Protein AF-A0ABD4KYI8-F1 (afdb_monomer_lite)

Radius of gyration: 16.46 Å; chains: 1; bounding box: 42×23×42 Å

Secondary structure (DSSP, 8-state):
--EEEPPTT--HHHHHHHTT--HHHHHHHTTTT-SSTT---TTPEEEPPP---GGGHHHHHHHHTTSS--

pLDDT: mean 81.57, std 20.52, range [44.88, 98.0]

Organism: Vibrio anguillarum (NCBI:txid55601)

Structure (mmCIF, N/CA/C/O backbone):
data_AF-A0ABD4KYI8-F1
#
_entry.id   AF-A0ABD4KYI8-F1
#
loop_
_atom_site.group_PDB
_atom_site.id
_atom_site.type_symbol
_atom_site.label_atom_id
_atom_site.label_alt_id
_atom_site.label_comp_id
_atom_site.label_asym_id
_atom_site.label_entity_id
_atom_site.label_seq_id
_atom_site.pdbx_PDB_ins_code
_atom_site.Cartn_x
_atom_site.Cartn_y
_atom_site.Cartn_z
_atom_site.occupancy
_atom_site.B_iso_or_equiv
_atom_site.auth_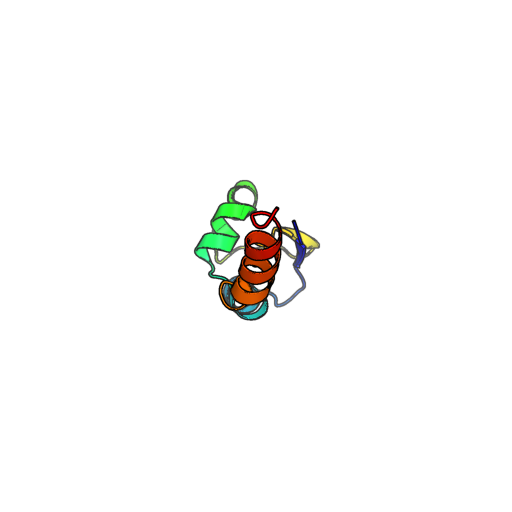seq_id
_atom_site.auth_comp_id
_atom_site.auth_asym_id
_atom_site.auth_atom_id
_atom_site.pdbx_PDB_model_num
ATOM 1 N N . MET A 1 1 ? 8.343 11.856 -6.627 1.00 70.12 1 MET A N 1
ATOM 2 C CA . MET A 1 1 ? 7.621 10.868 -5.792 1.00 70.12 1 MET A CA 1
ATOM 3 C C . MET A 1 1 ? 6.114 11.041 -5.929 1.00 70.12 1 MET A C 1
ATOM 5 O O . MET A 1 1 ? 5.602 12.120 -5.654 1.00 70.12 1 MET A O 1
ATOM 9 N N . SER A 1 2 ? 5.415 9.999 -6.379 1.00 90.25 2 SER A N 1
ATOM 10 C CA . SER A 1 2 ? 3.948 9.934 -6.425 1.00 90.25 2 SER A CA 1
ATOM 11 C C . SER A 1 2 ? 3.381 9.334 -5.132 1.00 90.25 2 SER A C 1
ATOM 13 O O . SER A 1 2 ? 4.089 8.668 -4.370 1.00 90.25 2 SER A O 1
ATOM 15 N N . SER A 1 3 ? 2.099 9.580 -4.864 1.00 94.94 3 SER A N 1
ATOM 16 C CA . SER A 1 3 ? 1.414 9.059 -3.681 1.00 94.94 3 SER A CA 1
ATOM 17 C C . SER A 1 3 ? -0.047 8.699 -3.958 1.00 94.94 3 SER A C 1
ATOM 19 O O . SER A 1 3 ? -0.631 9.129 -4.953 1.00 94.94 3 SER A O 1
ATOM 21 N N . HIS A 1 4 ? -0.628 7.888 -3.073 1.00 96.06 4 HIS A N 1
ATOM 22 C CA . HIS A 1 4 ? -2.026 7.450 -3.106 1.00 96.06 4 HIS A CA 1
ATOM 23 C C . HIS A 1 4 ? -2.670 7.633 -1.732 1.00 96.06 4 HIS A C 1
ATOM 25 O O . HIS A 1 4 ? -2.094 7.215 -0.733 1.00 96.06 4 HIS A O 1
ATOM 31 N N . ILE A 1 5 ? -3.863 8.226 -1.659 1.00 98.00 5 ILE A N 1
ATOM 32 C CA . ILE A 1 5 ? -4.622 8.298 -0.401 1.00 98.00 5 ILE A CA 1
ATOM 33 C C . ILE A 1 5 ? -5.387 6.988 -0.241 1.00 98.00 5 ILE A C 1
ATOM 35 O O . ILE A 1 5 ? -6.259 6.692 -1.057 1.00 98.00 5 ILE A O 1
ATOM 39 N N . ILE A 1 6 ? -5.094 6.239 0.820 1.00 97.38 6 ILE A N 1
ATOM 40 C CA . ILE A 1 6 ? -5.719 4.941 1.094 1.00 97.38 6 ILE A CA 1
ATOM 41 C C . ILE A 1 6 ? -7.229 5.128 1.273 1.00 97.38 6 ILE A C 1
ATOM 43 O O . ILE A 1 6 ? -7.679 5.914 2.109 1.00 97.38 6 ILE A O 1
ATOM 47 N N . GLN A 1 7 ? -8.012 4.396 0.489 1.00 98.00 7 GLN A N 1
ATOM 48 C CA . GLN A 1 7 ? -9.471 4.419 0.516 1.00 98.00 7 GLN A CA 1
ATOM 49 C C . GLN A 1 7 ? -10.032 3.203 1.266 1.00 98.00 7 GLN A C 1
ATOM 51 O O . GLN A 1 7 ? -9.356 2.179 1.394 1.00 98.00 7 GLN A O 1
ATOM 56 N N . PRO A 1 8 ? -11.285 3.268 1.751 1.00 97.12 8 PRO A N 1
ATOM 57 C CA . PRO A 1 8 ? -11.974 2.084 2.250 1.00 97.12 8 PRO A CA 1
ATOM 58 C C . PRO A 1 8 ? -11.953 0.945 1.217 1.00 97.12 8 PRO A C 1
ATOM 60 O O . PRO A 1 8 ? -12.337 1.137 0.065 1.00 97.12 8 PRO A O 1
ATOM 63 N N . GLY A 1 9 ? -11.507 -0.239 1.642 1.00 94.31 9 GLY A N 1
ATOM 64 C CA . GLY A 1 9 ? -11.382 -1.424 0.784 1.00 94.31 9 GLY A CA 1
ATOM 65 C C . GLY A 1 9 ? -10.024 -1.587 0.093 1.00 94.31 9 GLY A C 1
ATOM 66 O O . GLY A 1 9 ? -9.782 -2.632 -0.512 1.00 94.31 9 GLY A O 1
ATOM 67 N N . ASP A 1 10 ? -9.120 -0.611 0.207 1.00 96.69 10 ASP A N 1
ATOM 68 C CA . ASP A 1 10 ? -7.742 -0.797 -0.235 1.00 96.69 10 ASP A CA 1
ATOM 69 C C . ASP A 1 10 ? -7.006 -1.817 0.642 1.00 96.69 10 ASP A C 1
ATOM 71 O O . ASP A 1 10 ? -7.185 -1.897 1.856 1.00 96.69 10 ASP A O 1
ATOM 75 N N . THR A 1 11 ? -6.114 -2.569 0.004 1.00 96.69 11 THR A N 1
ATOM 76 C CA . THR A 1 11 ? -5.141 -3.453 0.654 1.00 96.69 11 THR A CA 1
ATOM 77 C C . THR A 1 11 ? -3.785 -3.263 -0.014 1.00 96.69 11 THR A C 1
ATOM 79 O O . THR A 1 11 ? -3.717 -2.901 -1.194 1.00 96.69 11 THR A O 1
ATOM 82 N N . LEU A 1 12 ? -2.685 -3.542 0.693 1.00 95.38 12 LEU A N 1
ATOM 83 C CA . LEU A 1 12 ? -1.349 -3.433 0.094 1.00 95.38 12 LEU A CA 1
ATOM 84 C C . LEU A 1 12 ? -1.173 -4.328 -1.133 1.00 95.38 12 LEU A C 1
ATOM 86 O O . LEU A 1 12 ? -0.476 -3.938 -2.063 1.00 95.38 12 LEU A O 1
ATOM 90 N N . SER A 1 13 ? -1.814 -5.497 -1.171 1.00 96.06 13 SER A N 1
ATOM 91 C CA . SER A 1 13 ? -1.739 -6.413 -2.313 1.00 96.06 13 SER A CA 1
ATOM 92 C C . SER A 1 13 ? -2.420 -5.838 -3.561 1.00 96.06 13 SER A C 1
ATOM 94 O O . SER A 1 13 ? -1.838 -5.861 -4.648 1.00 96.06 13 SER A O 1
ATOM 96 N N . VAL A 1 14 ? -3.620 -5.266 -3.412 1.00 96.44 14 VAL A N 1
ATOM 97 C CA . VAL A 1 14 ? -4.346 -4.611 -4.512 1.00 96.44 14 VAL A CA 1
ATOM 98 C C . VAL A 1 14 ? -3.592 -3.377 -4.999 1.00 96.44 14 VAL A C 1
ATOM 100 O O . VAL A 1 14 ? -3.455 -3.185 -6.208 1.00 96.44 14 VAL A O 1
ATOM 103 N N . LEU A 1 15 ? -3.065 -2.563 -4.081 1.00 95.12 15 LEU A N 1
ATOM 104 C CA . LEU A 1 15 ? -2.301 -1.366 -4.431 1.00 95.12 15 LEU A CA 1
ATOM 105 C C . LEU A 1 15 ? -0.963 -1.715 -5.095 1.00 95.12 15 LEU A C 1
ATOM 107 O O . LEU A 1 15 ? -0.625 -1.116 -6.112 1.00 95.12 15 LEU A O 1
ATOM 111 N N . ALA A 1 16 ? -0.244 -2.729 -4.609 1.00 94.12 16 ALA A N 1
ATOM 112 C CA . ALA A 1 16 ? 0.986 -3.209 -5.239 1.00 94.12 16 ALA A CA 1
ATOM 113 C C . ALA A 1 16 ? 0.739 -3.622 -6.695 1.00 94.12 16 ALA A C 1
ATOM 115 O O . ALA A 1 16 ? 1.424 -3.152 -7.603 1.00 94.12 16 ALA A O 1
ATOM 116 N N . LYS A 1 17 ? -0.314 -4.415 -6.936 1.00 93.12 17 LYS A N 1
ATOM 117 C CA . LYS A 1 17 ? -0.712 -4.818 -8.289 1.00 93.12 17 LYS A CA 1
ATOM 118 C C . LYS A 1 17 ? -1.105 -3.620 -9.158 1.00 93.12 17 LYS A C 1
ATOM 120 O O . LYS A 1 17 ? -0.703 -3.554 -10.315 1.00 93.12 17 LYS A O 1
ATOM 125 N N . ARG A 1 18 ? -1.878 -2.676 -8.611 1.00 93.62 18 ARG A N 1
ATOM 126 C CA . ARG A 1 18 ? -2.318 -1.458 -9.314 1.00 93.62 18 ARG A CA 1
ATOM 127 C C . ARG A 1 18 ? -1.137 -0.610 -9.784 1.00 93.62 18 ARG A C 1
ATOM 129 O O . ARG A 1 18 ? -1.183 -0.086 -10.891 1.00 93.62 18 ARG A O 1
ATOM 136 N N . TYR A 1 19 ? -0.110 -0.478 -8.951 1.00 92.19 19 TYR A N 1
ATOM 137 C CA . TYR A 1 19 ? 1.054 0.369 -9.216 1.00 92.19 19 TYR A CA 1
ATOM 138 C C . TYR A 1 19 ? 2.259 -0.393 -9.764 1.00 92.19 19 TYR A C 1
ATOM 140 O O . TYR A 1 19 ? 3.362 0.145 -9.769 1.00 92.19 19 TYR A O 1
ATOM 148 N N . ASN A 1 20 ? 2.049 -1.628 -10.229 1.00 90.62 20 ASN A N 1
ATOM 149 C CA . ASN A 1 20 ? 3.094 -2.480 -10.788 1.00 90.62 20 ASN A CA 1
ATOM 150 C C . ASN A 1 20 ? 4.345 -2.556 -9.890 1.00 90.62 20 ASN A C 1
ATOM 152 O O . ASN A 1 20 ? 5.477 -2.362 -10.327 1.00 90.62 20 ASN A O 1
ATOM 156 N N . THR A 1 21 ? 4.124 -2.792 -8.601 1.00 91.56 21 THR A N 1
ATOM 157 C CA . THR A 1 21 ? 5.172 -2.957 -7.595 1.00 91.56 21 THR A CA 1
ATOM 158 C C . THR A 1 21 ? 4.844 -4.150 -6.698 1.00 91.56 21 THR A C 1
ATOM 160 O O . THR A 1 21 ? 3.915 -4.913 -6.964 1.00 91.56 21 THR A O 1
ATOM 163 N N . ASP A 1 22 ? 5.608 -4.338 -5.629 1.00 94.88 22 ASP A N 1
ATOM 164 C CA . ASP A 1 22 ? 5.418 -5.408 -4.663 1.00 94.88 22 ASP A CA 1
ATOM 165 C C . ASP A 1 22 ? 5.134 -4.861 -3.251 1.00 94.88 22 ASP A C 1
ATOM 167 O O . ASP A 1 22 ? 5.448 -3.715 -2.909 1.00 94.88 22 ASP A O 1
ATOM 171 N N . ILE A 1 23 ? 4.528 -5.705 -2.411 1.00 95.88 23 ILE A N 1
ATOM 172 C CA . ILE A 1 23 ? 4.131 -5.352 -1.039 1.00 95.88 23 ILE A CA 1
ATOM 173 C C . ILE A 1 23 ? 5.341 -4.926 -0.199 1.00 95.88 23 ILE A C 1
ATOM 175 O O . ILE A 1 23 ? 5.238 -3.976 0.576 1.00 95.88 23 ILE A O 1
ATOM 179 N N . LYS A 1 24 ? 6.493 -5.593 -0.350 1.00 95.06 24 LYS A N 1
ATOM 180 C CA . LYS A 1 24 ? 7.697 -5.299 0.444 1.00 95.06 24 LYS A CA 1
ATOM 181 C C . LYS A 1 24 ? 8.263 -3.930 0.086 1.00 95.06 24 LYS A C 1
ATOM 183 O O . LYS A 1 24 ? 8.715 -3.205 0.968 1.00 95.06 24 LYS A O 1
ATOM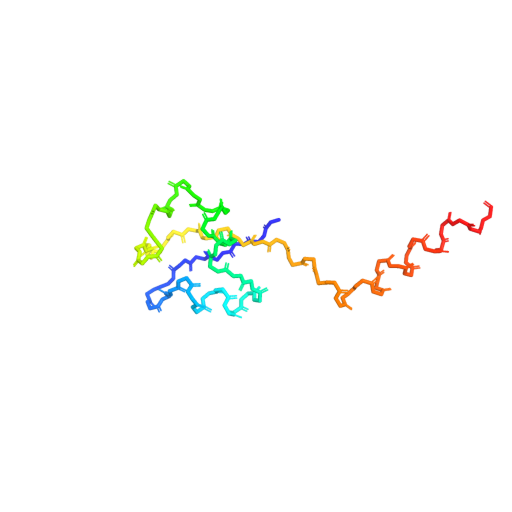 188 N N . THR A 1 25 ? 8.215 -3.556 -1.189 1.00 94.44 25 THR A N 1
ATOM 189 C CA . THR A 1 25 ? 8.613 -2.234 -1.668 1.00 94.44 25 THR A CA 1
ATOM 190 C C . THR A 1 25 ? 7.701 -1.156 -1.086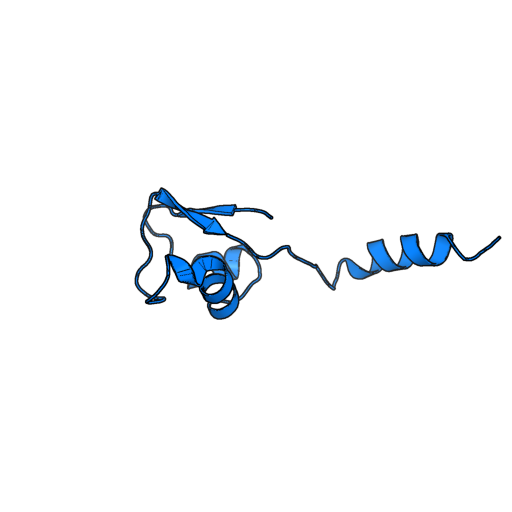 1.00 94.44 25 THR A C 1
ATOM 192 O O . THR A 1 25 ? 8.210 -0.194 -0.506 1.00 94.44 25 THR A O 1
ATOM 195 N N . LEU A 1 26 ? 6.376 -1.343 -1.133 1.00 94.81 26 LEU A N 1
ATOM 196 C CA . LEU A 1 26 ? 5.429 -0.420 -0.494 1.00 94.81 26 LEU A CA 1
ATOM 197 C C . LEU A 1 26 ? 5.658 -0.314 1.019 1.00 94.81 26 LEU A C 1
ATOM 199 O O . LEU A 1 26 ? 5.723 0.795 1.549 1.00 94.81 26 LEU A O 1
ATOM 203 N N . GLN A 1 27 ? 5.842 -1.439 1.712 1.00 96.12 27 GLN A N 1
ATOM 204 C CA . GLN A 1 27 ? 6.117 -1.464 3.149 1.00 96.12 27 GLN A CA 1
ATOM 205 C C . GLN A 1 27 ? 7.411 -0.716 3.486 1.00 96.12 27 GLN A C 1
ATOM 207 O O . GLN A 1 27 ? 7.415 0.115 4.389 1.00 96.12 27 GLN A O 1
ATOM 212 N N . ARG A 1 28 ? 8.501 -0.961 2.748 1.00 95.69 28 ARG A N 1
ATOM 213 C CA . ARG A 1 28 ? 9.801 -0.313 2.979 1.00 95.69 28 ARG A CA 1
ATOM 214 C C . ARG A 1 28 ? 9.709 1.204 2.835 1.00 95.69 28 ARG A C 1
ATOM 216 O O . ARG A 1 28 ? 10.236 1.921 3.679 1.00 95.69 28 ARG A O 1
ATOM 223 N N . LEU A 1 29 ? 9.024 1.687 1.798 1.00 95.44 29 LEU A N 1
ATOM 224 C CA . LEU A 1 29 ? 8.831 3.123 1.567 1.00 95.44 29 LEU A CA 1
ATOM 225 C C . LEU A 1 29 ? 7.950 3.783 2.634 1.00 95.44 29 LEU A C 1
ATOM 227 O O . LEU A 1 29 ? 8.087 4.972 2.897 1.00 95.44 29 LEU A O 1
ATOM 231 N N . ASN A 1 30 ? 7.074 3.009 3.273 1.00 96.31 30 ASN A N 1
ATOM 232 C CA . ASN A 1 30 ? 6.094 3.494 4.239 1.00 96.31 30 ASN A CA 1
ATOM 233 C C . ASN A 1 30 ? 6.334 2.933 5.650 1.00 96.31 30 ASN A C 1
ATOM 235 O O . ASN A 1 30 ? 5.415 2.891 6.467 1.00 96.31 30 ASN A O 1
ATOM 239 N N . ALA A 1 31 ? 7.564 2.519 5.972 1.00 96.06 31 ALA A N 1
ATOM 240 C CA . ALA A 1 31 ? 7.879 1.769 7.192 1.00 96.06 31 ALA A CA 1
ATOM 241 C C . ALA A 1 31 ? 7.611 2.545 8.494 1.00 96.06 31 ALA A C 1
ATOM 243 O O . ALA A 1 31 ? 7.554 1.955 9.575 1.00 96.06 31 ALA A O 1
ATOM 244 N N . GLN A 1 32 ? 7.459 3.870 8.423 1.00 96.00 32 GLN A N 1
ATOM 245 C CA . GLN A 1 32 ? 7.059 4.692 9.566 1.00 96.00 32 GLN A CA 1
ATOM 246 C C . GLN A 1 32 ? 5.592 4.470 9.963 1.00 96.00 32 GLN A C 1
ATOM 248 O O . GLN A 1 32 ? 5.299 4.499 11.154 1.00 96.00 32 GLN A O 1
ATOM 253 N N . GLN A 1 33 ? 4.709 4.177 9.001 1.00 95.56 33 GLN A N 1
ATOM 254 C CA . GLN A 1 33 ? 3.269 3.983 9.227 1.00 95.56 33 GLN A CA 1
ATOM 255 C C . GLN A 1 33 ? 2.797 2.529 9.047 1.00 95.56 33 GLN A C 1
ATOM 257 O O . GLN A 1 33 ? 1.798 2.144 9.642 1.00 95.56 33 GLN A O 1
ATOM 262 N N . ILE A 1 34 ? 3.516 1.705 8.274 1.00 95.56 34 ILE A N 1
ATOM 263 C CA . ILE A 1 34 ? 3.179 0.293 8.030 1.00 95.56 34 ILE A CA 1
ATOM 264 C C . ILE A 1 34 ? 4.134 -0.594 8.827 1.00 95.56 34 ILE A C 1
ATOM 266 O O . ILE A 1 34 ? 5.233 -0.919 8.374 1.00 95.56 34 ILE A O 1
ATOM 270 N N . LYS A 1 35 ? 3.720 -0.962 10.041 1.00 93.56 35 LYS A N 1
ATOM 271 C CA . LYS A 1 35 ? 4.442 -1.927 10.892 1.00 93.56 35 LYS A CA 1
ATOM 272 C C . LYS A 1 35 ? 3.984 -3.361 10.653 1.00 93.56 35 LYS A C 1
ATOM 274 O O . LYS A 1 35 ? 4.795 -4.276 10.727 1.00 93.56 35 LYS A O 1
ATOM 279 N N . ASP A 1 36 ? 2.715 -3.510 10.308 1.00 92.94 36 ASP A N 1
ATOM 280 C CA . ASP A 1 36 ? 2.076 -4.751 9.904 1.00 92.94 36 ASP A CA 1
ATOM 281 C C . ASP A 1 36 ? 1.482 -4.534 8.504 1.00 92.94 36 ASP A C 1
ATOM 283 O O . ASP A 1 36 ? 0.837 -3.516 8.254 1.00 92.94 36 ASP A O 1
ATOM 287 N N . ILE A 1 37 ? 1.764 -5.445 7.573 1.00 90.50 37 ILE A N 1
ATOM 288 C CA . ILE A 1 37 ? 1.319 -5.339 6.175 1.00 90.50 37 ILE A CA 1
ATOM 289 C C . ILE A 1 37 ? -0.189 -5.553 6.023 1.00 90.50 37 ILE A C 1
ATOM 291 O O . ILE A 1 37 ? -0.770 -5.077 5.046 1.00 90.50 37 ILE A O 1
ATOM 295 N N . ASP A 1 38 ? -0.810 -6.225 6.993 1.00 92.56 38 ASP A N 1
ATOM 296 C CA . ASP A 1 38 ? -2.248 -6.483 7.010 1.00 92.56 38 ASP A CA 1
ATOM 297 C C . ASP A 1 38 ? -3.026 -5.333 7.673 1.00 92.56 38 ASP A C 1
ATOM 299 O O . ASP A 1 38 ? -4.256 -5.304 7.630 1.00 92.56 38 ASP A O 1
ATOM 303 N N . LEU A 1 39 ? -2.319 -4.342 8.238 1.00 93.75 39 LEU A N 1
ATOM 304 C CA . LEU A 1 39 ? -2.904 -3.201 8.936 1.00 93.75 39 LEU A CA 1
ATOM 305 C C . LEU A 1 39 ? -2.501 -1.875 8.282 1.00 93.75 39 LEU A C 1
ATOM 307 O O . LEU A 1 39 ? -1.495 -1.252 8.629 1.00 93.75 39 LEU A O 1
ATOM 311 N N . ILE A 1 40 ? -3.341 -1.412 7.357 1.00 95.12 40 ILE A N 1
ATOM 312 C CA . ILE A 1 40 ? -3.261 -0.071 6.769 1.00 95.12 40 ILE A CA 1
ATOM 313 C C . ILE A 1 40 ? -4.527 0.730 7.074 1.00 95.12 40 ILE A C 1
ATOM 315 O O . ILE A 1 40 ? -5.609 0.166 7.226 1.00 95.12 40 ILE A O 1
ATOM 319 N N . TYR A 1 41 ? -4.394 2.053 7.156 1.00 95.69 41 TYR A N 1
ATOM 320 C CA . TYR A 1 41 ? -5.473 2.941 7.588 1.00 95.69 41 TYR A CA 1
ATOM 321 C C . TYR A 1 41 ? -5.927 3.848 6.450 1.00 95.69 41 TYR A C 1
ATOM 323 O O . TYR A 1 41 ? -5.111 4.462 5.763 1.00 95.69 41 TYR A O 1
ATOM 331 N N . ASN A 1 42 ? -7.241 3.944 6.263 1.00 95.75 42 ASN A N 1
ATOM 332 C CA . ASN A 1 42 ? -7.847 4.856 5.302 1.00 95.75 42 ASN A CA 1
ATOM 333 C C . ASN A 1 42 ? -7.531 6.320 5.645 1.00 95.75 42 ASN A C 1
ATOM 335 O O . ASN A 1 42 ? -7.402 6.691 6.808 1.00 95.75 42 ASN A O 1
ATOM 339 N N . GLY A 1 43 ? -7.418 7.159 4.618 1.00 96.44 43 GLY A N 1
ATOM 340 C CA . GLY A 1 43 ? -7.032 8.563 4.747 1.00 96.44 43 GLY A CA 1
ATOM 341 C C . GLY A 1 43 ? -5.522 8.790 4.854 1.00 96.44 43 GLY A C 1
ATOM 342 O O . GLY A 1 43 ? -5.071 9.901 4.583 1.00 96.44 43 GLY A O 1
ATOM 343 N N . ASN A 1 44 ? -4.727 7.760 5.161 1.00 96.81 44 ASN A N 1
ATOM 344 C CA . ASN A 1 44 ? -3.273 7.884 5.139 1.00 96.81 44 ASN A CA 1
ATOM 345 C C . ASN A 1 44 ? -2.746 7.954 3.703 1.00 96.81 44 ASN A C 1
ATOM 347 O O . ASN A 1 44 ? -3.251 7.299 2.787 1.00 96.81 44 ASN A O 1
ATOM 351 N N . THR A 1 45 ? -1.674 8.721 3.526 1.00 97.38 45 THR A N 1
ATOM 352 C CA . THR A 1 45 ? -0.962 8.828 2.254 1.00 97.38 45 THR A CA 1
ATOM 353 C C . THR A 1 45 ? 0.053 7.699 2.136 1.00 97.38 45 THR A C 1
ATOM 355 O O . THR A 1 45 ? 1.009 7.630 2.906 1.00 97.38 45 THR A O 1
ATOM 358 N N . LEU A 1 46 ? -0.128 6.829 1.150 1.00 96.75 46 LEU A N 1
ATOM 359 C CA . LEU A 1 46 ? 0.826 5.804 0.758 1.00 96.75 46 LEU A CA 1
ATOM 360 C C . LEU A 1 46 ? 1.822 6.386 -0.250 1.00 96.75 46 LEU A C 1
ATOM 362 O O . LEU A 1 46 ? 1.439 6.810 -1.342 1.00 96.75 46 LEU A O 1
ATOM 366 N N . VAL A 1 47 ? 3.105 6.386 0.103 1.00 96.75 47 VAL A N 1
ATOM 367 C CA . VAL A 1 47 ? 4.199 6.725 -0.814 1.00 96.75 47 VAL A CA 1
ATOM 368 C C . VAL A 1 47 ? 4.385 5.582 -1.805 1.00 96.75 47 VAL A C 1
ATOM 370 O O . VAL A 1 47 ? 4.503 4.421 -1.402 1.00 96.75 47 VAL A O 1
ATOM 373 N N . LEU A 1 48 ? 4.420 5.910 -3.094 1.00 95.19 48 LEU A N 1
ATOM 374 C CA . LEU A 1 48 ? 4.619 4.950 -4.173 1.00 95.19 48 LEU A CA 1
ATOM 375 C C . LEU A 1 48 ? 6.069 5.010 -4.678 1.00 95.19 48 LEU A C 1
ATOM 377 O O . LEU A 1 48 ? 6.684 6.081 -4.643 1.00 95.19 48 LEU A O 1
ATOM 381 N N . PRO A 1 49 ? 6.636 3.884 -5.146 1.00 90.06 49 PRO A N 1
ATOM 382 C CA . PRO A 1 49 ? 7.923 3.911 -5.825 1.00 90.06 49 PRO A CA 1
ATOM 383 C C . PRO A 1 49 ? 7.809 4.729 -7.111 1.00 90.06 49 PRO A C 1
ATOM 385 O O . PRO A 1 49 ? 6.778 4.713 -7.788 1.00 90.06 49 PRO A O 1
ATOM 388 N N . GLU A 1 50 ? 8.885 5.420 -7.475 1.00 82.38 50 GLU A N 1
ATOM 389 C CA . GLU A 1 50 ? 8.998 5.941 -8.832 1.00 82.38 50 GLU A CA 1
ATOM 390 C C . GLU A 1 50 ? 9.095 4.744 -9.775 1.00 82.38 50 GLU A C 1
ATOM 392 O O . GLU A 1 50 ? 9.940 3.861 -9.604 1.00 82.38 50 GLU A O 1
ATOM 397 N N . VAL A 1 51 ? 8.160 4.666 -10.720 1.00 67.12 51 VAL A N 1
ATOM 398 C CA . VAL A 1 51 ? 8.174 3.624 -11.739 1.00 67.12 51 VAL A CA 1
ATOM 399 C C . VAL A 1 51 ? 9.332 3.949 -12.676 1.00 67.12 51 VAL A C 1
ATOM 401 O O . VAL A 1 51 ? 9.168 4.692 -13.639 1.00 67.12 51 VAL A O 1
ATOM 404 N N . TYR A 1 52 ? 10.512 3.402 -12.389 1.00 55.62 52 TYR A N 1
ATOM 405 C CA . TYR A 1 52 ? 11.533 3.218 -13.411 1.00 55.62 52 TYR A CA 1
ATOM 406 C C . TYR A 1 52 ? 11.058 2.061 -14.272 1.00 55.62 52 TYR A C 1
ATOM 408 O O . TYR A 1 52 ? 11.346 0.894 -14.002 1.00 55.62 52 TYR A O 1
ATOM 416 N N . ASP A 1 53 ? 10.223 2.374 -15.255 1.00 52.75 53 ASP A N 1
ATOM 417 C CA . ASP A 1 53 ? 9.826 1.386 -16.234 1.00 52.75 53 ASP A CA 1
ATOM 418 C C . ASP A 1 53 ? 11.081 1.008 -17.031 1.00 52.75 53 ASP A C 1
ATOM 420 O O . ASP A 1 53 ? 11.514 1.739 -17.919 1.00 52.75 53 ASP A O 1
ATOM 424 N N . LEU A 1 54 ? 11.702 -0.124 -16.698 1.00 47.03 54 LEU A N 1
ATOM 425 C CA . LEU A 1 54 ? 12.820 -0.670 -17.466 1.00 47.03 54 LEU A CA 1
ATOM 426 C C . LEU A 1 54 ? 12.395 -1.006 -18.911 1.00 47.03 54 LEU A C 1
ATOM 428 O O . LEU A 1 54 ? 13.261 -1.101 -19.777 1.00 47.03 54 LEU A O 1
ATOM 432 N N . ALA A 1 55 ? 11.089 -1.113 -19.209 1.00 48.53 55 ALA A N 1
ATOM 433 C CA . ALA A 1 55 ? 10.576 -1.186 -20.580 1.00 48.53 55 ALA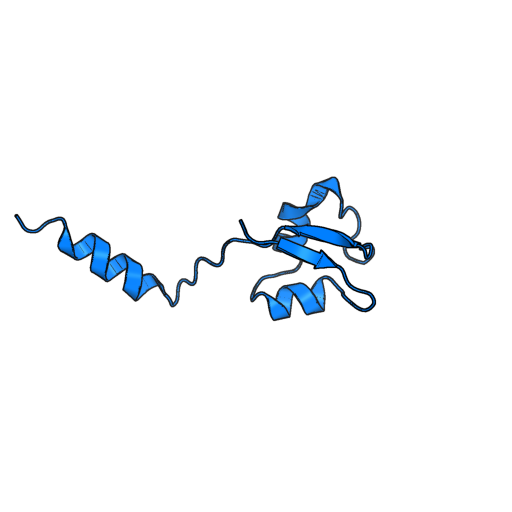 A CA 1
ATOM 434 C C . ALA A 1 55 ? 10.511 0.194 -21.270 1.00 48.53 55 ALA A C 1
ATOM 436 O O . ALA A 1 55 ? 10.555 0.274 -22.494 1.00 48.53 55 ALA A O 1
ATOM 437 N N . SER A 1 56 ? 10.516 1.291 -20.508 1.00 50.75 56 SER A N 1
ATOM 438 C CA . SER A 1 56 ? 10.747 2.652 -21.010 1.00 50.75 56 SER A CA 1
ATOM 439 C C . SER A 1 56 ? 12.236 3.011 -21.138 1.00 50.75 56 SER A C 1
ATOM 441 O O . SER A 1 56 ? 12.560 4.110 -21.592 1.00 50.75 56 SER A O 1
ATOM 443 N N . GLY A 1 57 ? 13.143 2.069 -20.841 1.00 44.88 57 GLY A N 1
ATOM 444 C CA . GLY A 1 57 ? 14.592 2.212 -2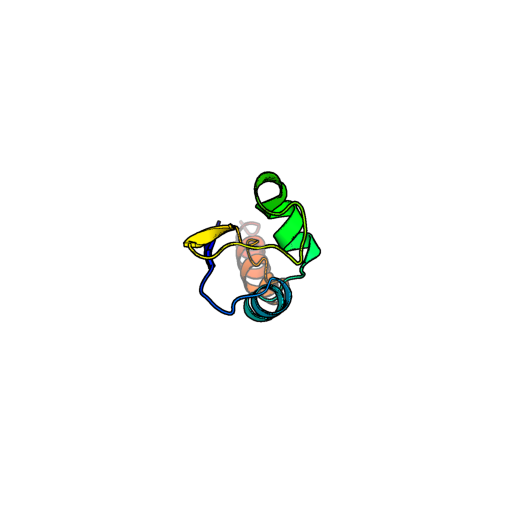1.020 1.00 44.88 57 GLY A CA 1
ATOM 445 C C . GLY A 1 57 ? 15.029 2.551 -22.453 1.00 44.88 57 GLY A C 1
ATOM 446 O O . GLY A 1 57 ? 16.116 3.089 -22.647 1.00 44.88 57 GLY A O 1
ATOM 447 N N . GLU A 1 58 ? 14.176 2.355 -23.465 1.00 51.84 58 GLU A N 1
ATOM 448 C CA . GLU A 1 58 ? 14.428 2.880 -24.817 1.00 51.84 58 GLU A CA 1
ATOM 449 C C . GLU A 1 58 ? 14.322 4.411 -24.915 1.00 51.84 58 GLU A C 1
ATOM 451 O O . GLU A 1 58 ? 14.982 5.018 -25.762 1.00 51.84 58 GLU A O 1
ATOM 456 N N . ARG A 1 59 ? 13.517 5.064 -24.066 1.00 53.62 59 ARG A N 1
ATOM 457 C CA . ARG A 1 59 ? 13.366 6.529 -24.088 1.00 53.62 59 ARG A CA 1
ATOM 458 C C . ARG A 1 59 ? 14.555 7.228 -23.431 1.00 53.62 59 ARG A C 1
ATOM 460 O O . ARG A 1 59 ? 14.902 8.326 -23.854 1.00 53.62 59 ARG A O 1
ATOM 467 N N . GLU A 1 60 ? 15.220 6.577 -22.481 1.00 47.88 60 GLU A N 1
ATOM 468 C CA . GLU A 1 60 ? 16.424 7.110 -21.837 1.00 47.88 60 GLU A CA 1
ATOM 469 C C . GLU A 1 60 ? 17.698 6.758 -22.629 1.00 47.88 60 GLU A C 1
ATOM 471 O O . GLU A 1 60 ? 18.545 7.625 -22.847 1.00 47.88 60 GLU A O 1
ATOM 476 N N . ALA A 1 61 ? 17.780 5.556 -23.218 1.00 46.50 61 ALA A N 1
ATOM 477 C CA . ALA A 1 61 ? 18.905 5.179 -24.082 1.00 46.50 61 ALA A CA 1
ATOM 478 C C . ALA A 1 61 ? 19.022 6.057 -25.345 1.00 46.50 61 ALA A C 1
ATOM 480 O O . ALA A 1 61 ? 20.133 6.393 -25.756 1.00 46.50 61 ALA A O 1
ATOM 481 N N . LYS A 1 62 ? 17.903 6.495 -25.946 1.00 45.31 62 LYS A N 1
ATOM 482 C CA . LYS A 1 62 ? 17.949 7.390 -27.120 1.00 45.31 62 LYS A CA 1
ATOM 483 C C . LYS A 1 62 ? 18.326 8.837 -26.790 1.00 45.31 62 LYS A C 1
ATOM 485 O O . LYS A 1 62 ? 18.879 9.517 -27.653 1.00 45.31 62 LYS A O 1
ATOM 490 N N . GLN A 1 63 ? 18.080 9.304 -25.566 1.00 45.00 63 GLN A N 1
ATOM 491 C CA . GLN A 1 63 ? 18.484 10.653 -25.162 1.00 45.00 63 GLN A CA 1
ATOM 492 C C . GLN A 1 63 ? 19.958 10.700 -24.725 1.00 45.00 63 GLN A C 1
ATOM 494 O O . GLN A 1 63 ? 20.621 11.703 -24.974 1.00 45.00 63 GLN A O 1
ATOM 499 N N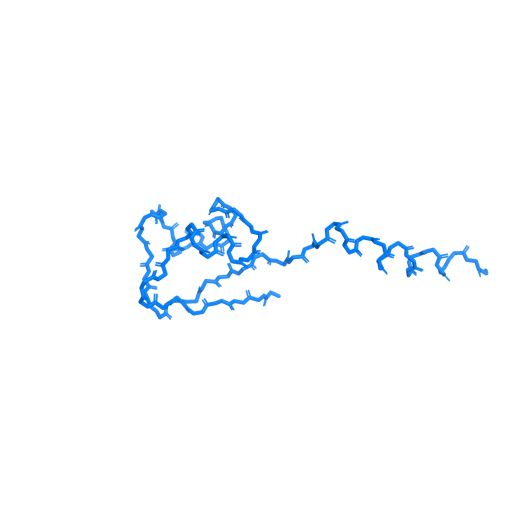 . ILE A 1 64 ? 20.496 9.613 -24.156 1.00 46.91 64 ILE A N 1
ATOM 500 C CA . ILE A 1 64 ? 21.910 9.535 -23.745 1.00 46.91 64 ILE A CA 1
ATOM 501 C C . ILE A 1 64 ? 22.842 9.303 -24.952 1.00 46.91 64 ILE A C 1
ATOM 503 O O . ILE A 1 64 ? 23.914 9.892 -25.009 1.00 46.91 64 ILE A O 1
ATOM 507 N N . LEU A 1 65 ? 22.417 8.558 -25.983 1.00 48.34 65 LEU A N 1
ATOM 508 C CA . LEU A 1 65 ? 23.211 8.366 -27.214 1.00 48.34 65 LEU A CA 1
ATOM 509 C C . LEU A 1 65 ? 23.272 9.596 -28.140 1.00 48.34 65 LEU A C 1
ATOM 511 O O . LEU A 1 65 ? 24.041 9.593 -29.098 1.00 48.34 65 LEU A O 1
ATOM 515 N N . SER A 1 66 ? 22.481 10.640 -27.878 1.00 50.28 66 SER A N 1
ATOM 516 C CA . SER A 1 66 ? 22.473 11.855 -28.707 1.00 50.28 66 SER A CA 1
ATOM 517 C C . SER A 1 66 ? 23.447 12.934 -28.222 1.00 50.28 66 SER A C 1
ATOM 519 O O . SER A 1 66 ? 23.579 13.952 -28.894 1.00 50.28 66 SER A O 1
ATOM 521 N N . ASN A 1 67 ? 24.122 12.735 -27.081 1.00 51.47 67 ASN A N 1
ATOM 522 C CA . ASN A 1 67 ? 24.980 13.764 -26.482 1.00 51.47 67 ASN A CA 1
ATOM 523 C C . ASN A 1 67 ? 26.489 13.459 -26.513 1.00 51.47 67 ASN A C 1
ATOM 525 O O . ASN A 1 67 ? 27.252 14.277 -26.016 1.00 51.47 67 ASN A O 1
ATOM 529 N N . ASP A 1 68 ? 26.905 12.354 -27.148 1.00 53.22 68 ASP A N 1
ATOM 530 C CA . ASP A 1 68 ? 28.319 11.978 -27.356 1.00 53.22 68 ASP A CA 1
ATOM 531 C C . ASP A 1 68 ? 28.705 11.897 -28.852 1.00 53.22 68 ASP A C 1
ATOM 533 O O . ASP A 1 68 ? 29.600 11.154 -29.255 1.00 53.22 68 ASP A O 1
ATOM 537 N N . LEU A 1 69 ? 28.037 12.673 -29.711 1.00 46.44 69 LEU A N 1
ATOM 538 C CA . LEU A 1 69 ? 28.506 12.928 -31.077 1.00 46.44 69 LEU A CA 1
ATOM 539 C C . LEU A 1 69 ? 28.470 14.431 -31.365 1.00 46.44 69 LEU A C 1
ATOM 541 O O . LEU A 1 69 ? 27.555 14.920 -32.023 1.00 46.44 69 LEU A O 1
ATOM 545 N N . LEU A 1 70 ? 29.465 15.136 -30.818 1.00 45.28 70 LEU A N 1
ATOM 546 C CA . LEU A 1 70 ? 30.238 16.221 -31.440 1.00 45.28 70 LEU A CA 1
ATOM 547 C C . LEU A 1 70 ? 31.459 16.542 -30.566 1.00 45.28 70 LEU A C 1
ATOM 549 O O . LEU A 1 70 ? 31.263 16.845 -29.370 1.00 45.28 70 LEU A O 1
#

Sequence (70 aa):
MSSHIIQPGDTLSVLAKRYNTDIKTLQRLNAQQIKDIDLIYNGNTLVLPEVYDLASGEREAKQILSNDLL

Foldseek 3Di:
DDKDFAAPPDALCVVCVVQVHDLVQQCVQVVVQPVDRRDDDGRDIGDDDDPPPVVCVVVVVVVVVVPPDD

InterPro domains:
  IPR018392 LysM domain [PF01476] (4-49)
  IPR018392 LysM domain [PS51782] (2-48)
  IPR018392 LysM domain [SM00257] (3-49)
  IPR018392 LysM domain [cd00118] (3-48)
  IPR036779 LysM domain superfamily [G3DSA:3.10.350.10] (1-53)
  IPR036779 LysM domain superfamily [SSF54106] (3-49)